Protein AF-D1C3G8-F1 (afdb_monomer)

Secondary structure (DSSP, 8-state):
-----------S-------EEEHHHHHHHHS-HHHHHHHHHHHHHHHHHHT-S-SSS-EEEGGGHHHHHHHHHHHHHHHHTTSPTT--SHHHHHHHHHHIIIIIIS-----HHHHHHHHHHHHHHHHHSHHHHHHHTT---

Nearest PDB structures (foldseek):
  7wio-assembly1_A  TM=3.492E-01  e=2.393E-01  Trichonephila clavipes
  5vau-assembly4_D  TM=2.693E-01  e=2.111E+00  Homo sapiens
  8z6g-assembly3_F  TM=3.021E-01  e=6.095E+00  Pseudomonas aeruginosa

Mean predicted aligned error: 8.21 Å

Sequence (141 aa):
MAVRAICEVALEGAGMVEDTYPYRELLQRVISPVALSILERMTPVISSIYDLDELLDARLPLTEQAMHEEQFTERLARIVRLLPPGISPMPNEVFTAIEFLIYQIRGEPIRLGLAIARLEELSYEIKADPTLHQLVTGRAN

Solvent-accessible surface area (backbone atoms only — not comparable to full-atom values): 8568 Å² total; per-residue (Å²): 134,86,85,87,85,87,78,88,76,97,79,86,80,80,76,77,78,72,60,62,41,40,42,44,66,56,45,70,76,71,44,57,73,66,32,51,52,48,47,62,74,39,41,70,59,49,26,64,70,69,72,42,96,56,70,53,69,32,74,39,60,51,92,45,46,69,59,52,52,52,55,48,46,54,52,51,50,57,54,51,72,72,53,63,89,93,59,77,57,48,58,56,45,42,52,45,55,56,49,42,51,44,43,65,69,68,58,45,80,88,50,67,72,59,54,51,51,45,50,52,51,53,51,48,55,36,62,74,34,66,68,53,36,27,52,65,70,71,62,63,125

pLDDT: mean 85.58, std 17.14, range [36.72, 98.19]

Structure (mmCIF, N/CA/C/O backbone):
data_AF-D1C3G8-F1
#
_entry.id   AF-D1C3G8-F1
#
loop_
_atom_site.group_PDB
_atom_site.id
_atom_site.type_symbol
_atom_site.label_atom_id
_atom_site.label_alt_id
_atom_site.label_comp_id
_atom_site.label_asym_id
_atom_site.label_entity_id
_atom_site.label_seq_id
_atom_site.pdbx_PDB_ins_code
_atom_site.Cartn_x
_atom_site.Cartn_y
_atom_site.Cartn_z
_atom_site.occupancy
_atom_site.B_iso_or_equiv
_atom_site.auth_seq_id
_atom_site.auth_comp_id
_atom_site.auth_asym_id
_atom_site.auth_atom_id
_atom_site.pdbx_PDB_model_num
ATOM 1 N N . MET A 1 1 ? -46.225 11.071 52.923 1.00 37.41 1 MET A N 1
ATOM 2 C CA . MET A 1 1 ? -45.089 10.144 53.114 1.00 37.41 1 MET A CA 1
ATOM 3 C C . MET A 1 1 ? -44.459 9.908 51.746 1.00 37.41 1 MET A C 1
ATOM 5 O O . MET A 1 1 ? -45.192 9.538 50.846 1.00 37.41 1 MET A O 1
ATOM 9 N N . ALA A 1 2 ? -43.286 10.504 51.500 1.00 38.69 2 ALA A N 1
ATOM 10 C CA . ALA A 1 2 ? -41.990 9.814 51.316 1.00 38.69 2 ALA A CA 1
ATOM 11 C C . ALA A 1 2 ? -41.912 9.060 49.961 1.00 38.69 2 ALA A C 1
ATOM 13 O O . ALA A 1 2 ? -42.589 8.059 49.798 1.00 38.69 2 ALA A O 1
ATOM 14 N N . VAL A 1 3 ? -41.337 9.626 48.888 1.00 39.16 3 VAL A N 1
ATOM 15 C CA . VAL A 1 3 ? -39.898 9.833 48.568 1.00 39.16 3 VAL A CA 1
ATOM 16 C C . VAL A 1 3 ? -39.198 8.554 48.060 1.00 39.16 3 VAL A C 1
ATOM 18 O O . VAL A 1 3 ? -39.004 7.621 48.824 1.00 39.16 3 VAL A O 1
ATOM 21 N N . ARG A 1 4 ? -38.716 8.644 46.802 1.00 38.94 4 ARG A N 1
ATOM 22 C CA . ARG A 1 4 ? -37.586 7.943 46.141 1.00 38.94 4 ARG A CA 1
ATOM 23 C C . ARG A 1 4 ? -37.688 6.447 45.799 1.00 38.94 4 ARG A C 1
ATOM 25 O O . ARG A 1 4 ? -37.522 5.594 46.656 1.00 38.94 4 ARG A O 1
ATOM 32 N N . ALA A 1 5 ? -37.649 6.183 44.491 1.00 44.59 5 ALA A N 1
ATOM 33 C CA . ALA A 1 5 ? -36.541 5.440 43.883 1.00 44.59 5 ALA A CA 1
ATOM 34 C C . ALA A 1 5 ? -36.286 5.973 42.458 1.00 44.59 5 ALA A C 1
ATOM 36 O O . ALA A 1 5 ? -37.078 5.762 41.546 1.00 44.59 5 ALA A O 1
ATOM 37 N N . ILE A 1 6 ? -35.194 6.725 42.311 1.00 50.47 6 ILE A N 1
ATOM 38 C CA . ILE A 1 6 ? -34.446 6.865 41.060 1.00 50.47 6 ILE A CA 1
ATOM 39 C C . ILE A 1 6 ? -33.463 5.691 41.083 1.00 50.47 6 ILE A C 1
ATOM 41 O O . ILE A 1 6 ? -32.680 5.629 42.024 1.00 50.47 6 ILE A O 1
ATOM 45 N N . CYS A 1 7 ? -33.527 4.797 40.099 1.00 36.72 7 CYS A N 1
ATOM 46 C CA . CYS A 1 7 ? -32.456 3.882 39.682 1.00 36.72 7 CYS A CA 1
ATOM 47 C C . CYS A 1 7 ? -32.755 3.578 38.206 1.00 36.72 7 CYS A C 1
ATOM 49 O O . CYS A 1 7 ? -33.803 3.025 37.895 1.00 36.72 7 CYS A O 1
ATOM 51 N N . GLU A 1 8 ? -32.066 4.222 37.271 1.00 38.22 8 GLU A N 1
ATOM 52 C CA . GLU A 1 8 ? -30.697 3.916 36.828 1.00 38.22 8 GLU A CA 1
ATOM 53 C C . GLU A 1 8 ? -30.722 3.030 35.579 1.00 38.22 8 GLU A C 1
ATOM 55 O O . GLU A 1 8 ? -31.338 1.972 35.550 1.00 38.22 8 GLU A O 1
ATOM 60 N N . VAL A 1 9 ? -29.972 3.503 34.582 1.00 46.94 9 VAL A N 1
ATOM 61 C CA . VAL A 1 9 ? -29.541 2.813 33.361 1.00 46.94 9 VAL A CA 1
ATOM 62 C C . VAL A 1 9 ? -30.518 2.852 32.181 1.00 46.94 9 VAL A C 1
ATOM 64 O O . VAL A 1 9 ? -30.982 1.854 31.644 1.00 46.94 9 VAL A O 1
ATOM 67 N N . ALA A 1 10 ? -30.718 4.071 31.682 1.00 43.69 10 ALA A N 1
ATOM 68 C CA . ALA A 1 10 ? -30.675 4.302 30.245 1.00 43.69 10 ALA A CA 1
ATOM 69 C C . ALA A 1 10 ? -29.242 4.021 29.755 1.00 43.69 10 ALA A C 1
ATOM 71 O O . ALA A 1 10 ? -28.396 4.892 29.907 1.00 43.69 10 ALA A O 1
ATOM 72 N N . LEU A 1 11 ? -28.949 2.813 29.267 1.00 49.41 11 LEU A N 1
ATOM 73 C CA . LEU A 1 11 ? -27.704 2.460 28.561 1.00 49.41 11 LEU A CA 1
ATOM 74 C C . LEU A 1 11 ? -27.809 1.002 28.097 1.00 49.41 11 LEU A C 1
ATOM 76 O O . LEU A 1 11 ? -27.320 0.108 28.766 1.00 49.41 11 LEU A O 1
ATOM 80 N N . GLU A 1 12 ? -28.464 0.751 26.967 1.00 47.28 12 GLU A N 1
ATOM 81 C CA . GLU A 1 12 ? -28.251 -0.481 26.198 1.00 47.28 12 GLU A CA 1
ATOM 82 C C . GLU A 1 12 ? -28.835 -0.288 24.793 1.00 47.28 12 GLU A C 1
ATOM 84 O O . GLU A 1 12 ? -30.049 -0.211 24.612 1.00 47.28 12 GLU A O 1
ATOM 89 N N . GLY A 1 13 ? -27.957 -0.151 23.792 1.00 43.94 13 GLY A N 1
ATOM 90 C CA . GLY A 1 13 ? -28.337 -0.347 22.389 1.00 43.94 13 GLY A CA 1
ATOM 91 C C . GLY A 1 13 ? -28.151 0.815 21.411 1.00 43.94 13 GLY A C 1
ATOM 92 O O . GLY A 1 13 ? -28.616 0.699 20.281 1.00 43.94 13 GLY A O 1
ATOM 93 N N . ALA A 1 14 ? -27.460 1.902 21.763 1.00 46.69 14 ALA A N 1
ATOM 94 C CA . ALA A 1 14 ? -26.862 2.752 20.732 1.00 46.69 14 ALA A CA 1
ATOM 95 C C . ALA A 1 14 ? -25.552 2.081 20.308 1.00 46.69 14 ALA A C 1
ATOM 97 O O . ALA A 1 14 ? -24.544 2.212 20.999 1.00 46.69 14 ALA A O 1
ATOM 98 N N . GLY A 1 15 ? -25.591 1.289 19.232 1.00 48.22 15 GLY A N 1
ATOM 99 C CA . GLY A 1 15 ? -24.376 0.789 18.597 1.00 48.22 15 GLY A CA 1
ATOM 100 C C . GLY A 1 15 ? -23.462 1.979 18.348 1.00 48.22 15 GLY A C 1
ATOM 101 O O . GLY A 1 15 ? -23.838 2.892 17.613 1.00 48.22 15 GLY A O 1
ATOM 102 N N . MET A 1 16 ? -22.329 2.022 19.047 1.00 55.34 16 MET A N 1
ATOM 103 C CA . MET A 1 16 ? -21.326 3.052 18.831 1.00 55.34 16 MET A CA 1
ATOM 104 C C . MET A 1 16 ? -20.892 2.891 17.380 1.00 55.34 16 MET A C 1
ATOM 106 O O . MET A 1 16 ? -20.248 1.904 17.037 1.00 55.34 16 MET A O 1
ATOM 110 N N . VAL A 1 17 ? -21.341 3.794 16.508 1.00 62.22 17 VAL A N 1
ATOM 111 C CA . VAL A 1 17 ? -20.761 3.925 15.177 1.00 62.22 17 VAL A CA 1
ATOM 112 C C . VAL A 1 17 ? -19.327 4.336 15.457 1.00 62.22 17 VAL A C 1
ATOM 114 O O . VAL A 1 17 ? -19.084 5.471 15.856 1.00 62.22 17 VAL A O 1
ATOM 117 N N . GLU A 1 18 ? -18.406 3.380 15.400 1.00 77.31 18 GLU A N 1
ATOM 118 C CA . GLU A 1 18 ? -16.993 3.696 15.524 1.00 77.31 18 GLU A CA 1
ATOM 119 C C . GLU A 1 18 ? -16.648 4.646 14.382 1.00 77.31 18 GLU A C 1
ATOM 121 O O . GLU A 1 18 ? -16.933 4.365 13.213 1.00 77.31 18 GLU A O 1
ATOM 126 N N . ASP A 1 19 ? -16.097 5.808 14.728 1.00 92.00 19 ASP A N 1
ATOM 127 C CA . ASP A 1 19 ? -15.620 6.749 13.729 1.00 92.00 19 ASP A CA 1
ATOM 128 C C . ASP A 1 19 ? -14.552 6.047 12.886 1.00 92.00 19 ASP A C 1
ATOM 130 O O . ASP A 1 19 ? -13.619 5.433 13.413 1.00 92.00 19 ASP A O 1
ATOM 134 N N . THR A 1 20 ? -14.697 6.122 11.564 1.00 96.12 20 THR A N 1
ATOM 135 C CA . THR A 1 20 ? -13.768 5.497 10.620 1.00 96.12 20 THR A CA 1
ATOM 136 C C . THR A 1 20 ? -13.154 6.522 9.686 1.00 96.12 20 THR A C 1
ATOM 138 O O . THR A 1 20 ? -13.729 7.577 9.417 1.00 96.12 20 THR A O 1
ATOM 141 N N . TYR A 1 21 ? -11.995 6.176 9.139 1.00 96.12 21 TYR A N 1
ATOM 142 C CA . TYR A 1 21 ? -11.321 6.940 8.097 1.00 96.12 21 TYR A CA 1
ATOM 143 C C . TYR A 1 21 ? -10.948 6.013 6.927 1.00 96.12 21 TYR A C 1
ATOM 145 O O . TYR A 1 21 ? -10.743 4.814 7.135 1.00 96.12 21 TYR A O 1
ATOM 153 N N . PRO A 1 22 ? -10.917 6.512 5.679 1.00 97.50 22 PRO A N 1
ATOM 154 C CA . PRO A 1 22 ? -10.489 5.724 4.531 1.00 97.50 22 PRO A CA 1
ATOM 155 C C . PRO A 1 22 ? -8.976 5.485 4.575 1.00 97.50 22 PRO A C 1
ATOM 157 O O . PRO A 1 22 ? -8.201 6.375 4.929 1.00 97.50 22 PRO A O 1
ATOM 160 N N . TYR A 1 23 ? -8.530 4.309 4.136 1.00 98.06 23 TYR A N 1
ATOM 161 C CA . TYR A 1 23 ? -7.109 3.955 4.099 1.00 98.06 23 TYR A CA 1
ATOM 162 C C . TYR A 1 23 ? -6.255 4.963 3.312 1.00 98.06 23 TYR A C 1
ATOM 164 O O . TYR A 1 23 ? -5.122 5.266 3.685 1.00 98.06 23 TYR A O 1
ATOM 172 N N . ARG A 1 24 ? -6.831 5.572 2.273 1.00 98.06 24 ARG A N 1
ATOM 173 C CA . ARG A 1 24 ? -6.264 6.704 1.531 1.00 98.06 24 ARG A CA 1
ATOM 174 C C . ARG A 1 24 ? -5.754 7.831 2.429 1.00 98.06 24 ARG A C 1
ATOM 176 O O . ARG A 1 24 ? -4.680 8.362 2.160 1.00 98.06 24 ARG A O 1
ATOM 183 N N . GLU A 1 25 ? -6.503 8.206 3.464 1.00 97.81 25 GLU A N 1
ATOM 184 C CA . GLU A 1 25 ? -6.104 9.280 4.382 1.00 97.81 25 GLU A CA 1
ATOM 185 C C . GLU A 1 25 ? -4.873 8.897 5.209 1.00 97.81 25 GLU A C 1
ATOM 187 O O . GLU A 1 25 ? -4.059 9.771 5.503 1.00 97.81 25 GLU A O 1
ATOM 192 N N . LEU A 1 26 ? -4.688 7.604 5.524 1.00 97.88 26 LEU A N 1
ATOM 193 C CA . LEU A 1 26 ? -3.432 7.121 6.104 1.00 97.88 26 LEU A CA 1
ATOM 194 C C . LEU A 1 26 ? -2.282 7.385 5.136 1.00 97.88 26 LEU A C 1
ATOM 196 O O . LEU A 1 26 ? -1.299 8.036 5.472 1.00 97.88 26 LEU A O 1
ATOM 200 N N . LEU A 1 27 ? -2.426 6.867 3.915 1.00 98.12 27 LEU A N 1
ATOM 201 C CA . LEU A 1 27 ? -1.368 6.845 2.913 1.00 98.12 27 LEU A CA 1
ATOM 202 C C . LEU A 1 27 ? -0.920 8.255 2.528 1.00 98.12 27 LEU A C 1
ATOM 204 O O . LEU A 1 27 ? 0.276 8.508 2.430 1.00 98.12 27 LEU A O 1
ATOM 208 N N . GLN A 1 28 ? -1.850 9.204 2.415 1.00 97.62 28 GLN A N 1
ATOM 209 C CA . GLN A 1 28 ? -1.534 10.617 2.170 1.00 97.62 28 GLN A CA 1
ATOM 210 C C . GLN A 1 28 ? -0.535 11.214 3.172 1.00 97.62 28 GLN A C 1
ATOM 212 O O . GLN A 1 28 ? 0.164 12.167 2.830 1.00 97.62 28 GLN A O 1
ATOM 217 N N . ARG A 1 29 ? -0.467 10.678 4.396 1.00 96.50 29 ARG A N 1
ATOM 218 C CA . ARG A 1 29 ? 0.434 11.154 5.452 1.00 96.50 29 ARG A CA 1
ATOM 219 C C . ARG A 1 29 ? 1.795 10.459 5.443 1.00 96.50 29 ARG A C 1
ATOM 221 O O . ARG A 1 29 ? 2.758 11.042 5.933 1.00 96.50 29 ARG A O 1
ATOM 228 N N . VAL A 1 30 ? 1.881 9.236 4.913 1.00 96.94 30 VAL A N 1
ATOM 229 C CA . VAL A 1 30 ? 3.037 8.341 5.129 1.00 96.94 30 VAL A CA 1
ATOM 230 C C . VAL A 1 30 ? 3.763 7.890 3.859 1.00 96.94 30 VAL A C 1
ATOM 232 O O . VAL A 1 30 ? 4.847 7.319 3.965 1.00 96.94 30 VAL A O 1
ATOM 235 N N . ILE A 1 31 ? 3.213 8.144 2.667 1.00 96.44 31 ILE A N 1
ATOM 236 C CA . ILE A 1 31 ? 3.884 7.876 1.382 1.00 96.44 31 ILE A CA 1
ATOM 237 C C . ILE A 1 31 ? 3.950 9.122 0.501 1.00 96.44 31 ILE A C 1
ATOM 239 O O . ILE A 1 31 ? 3.209 10.089 0.685 1.00 96.44 31 ILE A O 1
ATOM 243 N N . SER A 1 32 ? 4.830 9.096 -0.499 1.00 95.06 32 SER A N 1
ATOM 244 C CA . SER A 1 32 ? 4.917 10.164 -1.489 1.00 95.06 32 SER A CA 1
ATOM 245 C C . SER A 1 32 ? 3.613 10.331 -2.300 1.00 95.06 32 SER A C 1
ATOM 247 O O . SER A 1 32 ? 2.939 9.345 -2.620 1.00 95.06 32 SER A O 1
ATOM 249 N N . PRO A 1 33 ? 3.266 11.563 -2.735 1.00 94.00 33 PRO A N 1
ATOM 250 C CA . PRO A 1 33 ? 2.090 11.800 -3.583 1.00 94.00 33 PRO A CA 1
ATOM 251 C C . PRO A 1 33 ? 2.109 11.002 -4.894 1.00 94.00 33 PRO A C 1
ATOM 253 O O . PRO A 1 33 ? 1.064 10.611 -5.415 1.00 94.00 33 PRO A O 1
ATOM 256 N N . VAL A 1 34 ? 3.307 10.735 -5.426 1.00 91.69 34 VAL A N 1
ATOM 257 C CA . VAL A 1 34 ? 3.490 9.948 -6.653 1.00 91.69 34 VAL A CA 1
ATOM 258 C C . VAL A 1 34 ? 3.159 8.478 -6.403 1.00 91.69 34 VAL A C 1
ATOM 260 O O . VAL A 1 34 ? 2.446 7.880 -7.207 1.00 91.69 34 VAL A O 1
ATOM 263 N N . ALA A 1 35 ? 3.609 7.906 -5.281 1.00 93.38 35 ALA A N 1
ATOM 264 C CA . ALA A 1 35 ? 3.242 6.546 -4.888 1.00 93.38 35 ALA A CA 1
ATOM 265 C C . ALA A 1 35 ? 1.724 6.406 -4.703 1.00 93.38 35 ALA A C 1
ATOM 267 O O . ALA A 1 35 ? 1.132 5.446 -5.197 1.00 93.38 35 ALA A O 1
ATOM 268 N N . LEU A 1 36 ? 1.079 7.393 -4.072 1.00 96.06 36 LEU A N 1
ATOM 269 C CA . LEU A 1 36 ? -0.377 7.408 -3.935 1.00 96.06 36 LEU A CA 1
ATOM 270 C C . LEU A 1 36 ? -1.085 7.474 -5.296 1.00 96.06 36 LEU A C 1
ATOM 272 O O . LEU A 1 36 ? -2.016 6.711 -5.532 1.00 96.06 36 LEU A O 1
ATOM 276 N N . SER A 1 37 ? -0.611 8.318 -6.214 1.00 93.19 37 SER A N 1
ATOM 277 C CA . SER A 1 37 ? -1.172 8.418 -7.572 1.00 93.19 37 SER A CA 1
ATOM 278 C C . SER A 1 37 ? -1.044 7.099 -8.350 1.00 93.19 37 SER A C 1
ATOM 280 O O . SER A 1 37 ? -1.930 6.727 -9.121 1.00 93.19 37 SER A O 1
ATOM 282 N N . ILE A 1 38 ? 0.053 6.360 -8.144 1.00 92.25 38 ILE A N 1
ATOM 283 C CA . ILE A 1 38 ? 0.229 5.021 -8.719 1.00 92.25 38 ILE A CA 1
ATOM 284 C C . ILE A 1 38 ? -0.778 4.048 -8.109 1.00 92.25 38 ILE A C 1
ATOM 286 O O . ILE A 1 38 ? -1.449 3.347 -8.860 1.00 92.25 38 ILE A O 1
ATOM 290 N N . LEU A 1 39 ? -0.938 4.035 -6.782 1.00 94.88 39 LEU A N 1
ATOM 291 C CA . LEU A 1 39 ? -1.935 3.194 -6.114 1.00 94.88 39 LEU A CA 1
ATOM 292 C C . LEU A 1 39 ? -3.354 3.489 -6.607 1.00 94.88 39 LEU A C 1
ATOM 294 O O . LEU A 1 39 ? -4.104 2.556 -6.870 1.00 94.88 39 LEU A O 1
ATOM 298 N N . GLU A 1 40 ? -3.718 4.758 -6.794 1.00 95.06 40 GLU A N 1
ATOM 299 C CA . GLU A 1 40 ? -5.016 5.156 -7.355 1.00 95.06 40 GLU A CA 1
ATOM 300 C C . GLU A 1 40 ? -5.235 4.566 -8.744 1.00 95.06 40 GLU A C 1
ATOM 302 O O . GLU A 1 40 ? -6.230 3.882 -8.985 1.00 95.06 40 GLU A O 1
ATOM 307 N N . ARG A 1 41 ? -4.277 4.778 -9.650 1.00 93.00 41 ARG A N 1
ATOM 308 C CA . ARG A 1 41 ? -4.356 4.269 -11.022 1.00 93.00 41 ARG A CA 1
ATOM 309 C C . ARG A 1 41 ? -4.365 2.743 -11.073 1.00 93.00 41 ARG A C 1
ATOM 311 O O . ARG A 1 41 ? -5.038 2.167 -11.922 1.00 93.00 41 ARG A O 1
ATOM 318 N N . MET A 1 42 ? -3.617 2.096 -10.184 1.00 93.69 42 MET A N 1
ATOM 319 C CA . MET A 1 42 ? -3.468 0.644 -10.143 1.00 93.69 42 MET A CA 1
ATOM 320 C C . MET A 1 42 ? -4.515 -0.061 -9.282 1.00 93.69 42 MET A C 1
ATOM 322 O O . MET A 1 42 ? -4.558 -1.287 -9.308 1.00 93.69 42 MET A O 1
ATOM 326 N N . THR A 1 43 ? -5.373 0.666 -8.559 1.00 95.25 43 THR A N 1
ATOM 327 C CA . THR A 1 43 ? -6.377 0.081 -7.654 1.00 95.25 43 THR A CA 1
ATOM 328 C C . THR A 1 43 ? -7.184 -1.044 -8.315 1.00 95.25 43 THR A C 1
ATOM 330 O O . THR A 1 43 ? -7.243 -2.112 -7.715 1.00 95.25 43 THR A O 1
ATOM 333 N N . PRO A 1 44 ? -7.719 -0.911 -9.550 1.00 93.94 44 PRO A N 1
ATOM 334 C CA . PRO A 1 44 ? -8.480 -1.997 -10.177 1.00 93.94 44 PRO A CA 1
ATOM 335 C C . PRO A 1 44 ? -7.659 -3.278 -10.384 1.00 93.94 44 PRO A C 1
ATOM 337 O O . PRO A 1 44 ? -8.141 -4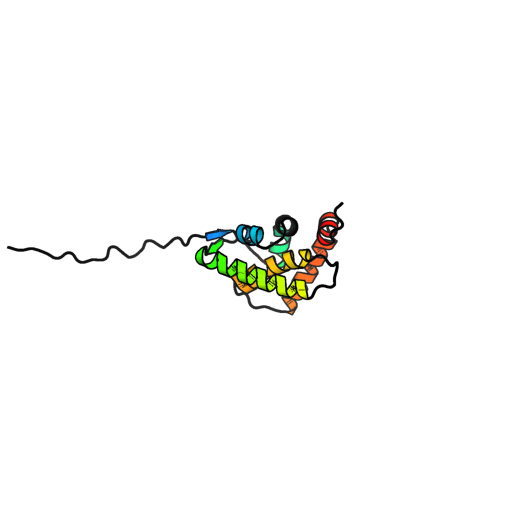.382 -10.145 1.00 93.94 44 PRO A O 1
ATOM 340 N N . VAL A 1 45 ? -6.400 -3.126 -10.798 1.00 94.31 45 VAL A N 1
ATOM 341 C CA . VAL A 1 45 ? -5.479 -4.242 -11.048 1.00 94.31 45 VAL A CA 1
ATOM 342 C C . VAL A 1 45 ? -5.058 -4.889 -9.730 1.00 94.31 45 VAL A C 1
ATOM 344 O O . VAL A 1 45 ? -5.120 -6.106 -9.592 1.00 94.31 45 VAL A O 1
ATOM 347 N N . ILE A 1 46 ? -4.691 -4.080 -8.734 1.00 94.06 46 ILE A N 1
ATOM 348 C CA . ILE A 1 46 ? -4.318 -4.556 -7.398 1.00 94.06 46 ILE A CA 1
ATOM 349 C C . ILE A 1 46 ? -5.494 -5.301 -6.762 1.00 94.06 46 ILE A C 1
ATOM 351 O O . ILE A 1 46 ? -5.309 -6.411 -6.274 1.00 94.06 46 ILE A O 1
ATOM 355 N N . SER A 1 47 ? -6.706 -4.747 -6.814 1.00 94.25 47 SER A N 1
ATOM 356 C CA . SER A 1 47 ? -7.905 -5.424 -6.314 1.00 94.25 47 SER A CA 1
ATOM 357 C C . SER A 1 47 ? -8.116 -6.784 -6.976 1.00 94.25 47 SER A C 1
ATOM 359 O O . SER A 1 47 ? -8.424 -7.742 -6.278 1.00 94.25 47 SER A O 1
ATOM 361 N N . SER A 1 48 ? -7.870 -6.906 -8.284 1.00 94.56 48 SER A N 1
ATOM 362 C CA . SER A 1 48 ? -7.965 -8.189 -8.990 1.00 94.56 48 SER A CA 1
ATOM 363 C C . SER A 1 48 ? -6.882 -9.192 -8.570 1.00 94.56 48 SER A C 1
ATOM 365 O O . SER A 1 48 ? -7.188 -10.358 -8.346 1.00 94.56 48 SER A O 1
ATOM 367 N N . ILE A 1 49 ? -5.619 -8.766 -8.463 1.00 93.75 49 ILE A N 1
ATOM 368 C CA . ILE A 1 49 ? -4.480 -9.645 -8.115 1.00 93.75 49 ILE A CA 1
ATOM 369 C C . ILE A 1 49 ? -4.585 -10.138 -6.663 1.00 93.75 49 ILE A C 1
ATOM 371 O O . ILE A 1 49 ? -4.248 -11.279 -6.322 1.00 93.75 49 ILE A O 1
ATOM 375 N N . TYR A 1 50 ? -5.020 -9.246 -5.775 1.00 90.31 50 TYR A N 1
ATOM 376 C CA . TYR A 1 50 ? -5.038 -9.486 -4.339 1.00 90.31 50 TYR A CA 1
ATOM 377 C C . TYR A 1 50 ? -6.404 -9.938 -3.809 1.00 90.31 50 TYR A C 1
ATOM 379 O O . TYR A 1 50 ? -6.463 -10.311 -2.640 1.00 90.31 50 TYR 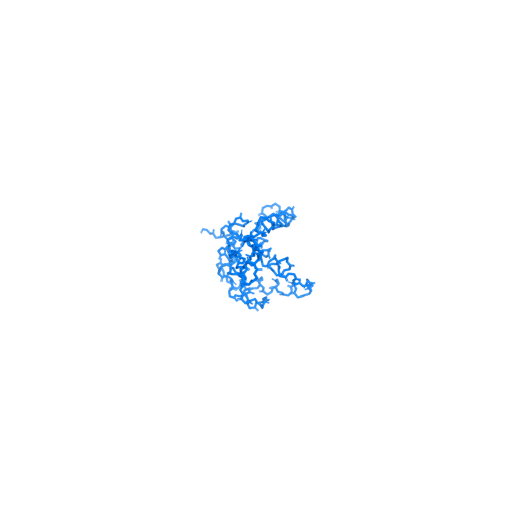A O 1
ATOM 387 N N . ASP A 1 51 ? -7.433 -9.996 -4.662 1.00 91.19 51 ASP A N 1
ATOM 388 C CA . ASP A 1 51 ? -8.822 -10.327 -4.307 1.00 91.19 51 ASP A CA 1
ATOM 389 C C . ASP A 1 51 ? -9.373 -9.378 -3.225 1.00 91.19 51 ASP A C 1
ATOM 391 O O . ASP A 1 51 ? -9.796 -9.788 -2.146 1.00 91.19 51 ASP A O 1
ATOM 395 N N . LEU A 1 52 ? -9.261 -8.067 -3.478 1.00 91.94 52 LEU A N 1
ATOM 396 C CA . LEU A 1 52 ? -9.658 -7.016 -2.535 1.00 91.94 52 LEU A CA 1
ATOM 397 C C . LEU A 1 52 ? -10.941 -6.325 -2.992 1.00 91.94 52 LEU A C 1
ATOM 399 O O . LEU A 1 52 ? -10.948 -5.685 -4.046 1.00 91.94 52 LEU A O 1
ATOM 403 N N . ASP A 1 53 ? -11.956 -6.330 -2.128 1.00 90.75 53 ASP A N 1
ATOM 404 C CA . ASP A 1 53 ? -13.176 -5.536 -2.323 1.00 90.75 53 ASP A CA 1
ATOM 405 C C . ASP A 1 53 ? -12.866 -4.032 -2.382 1.00 90.75 53 ASP A C 1
ATOM 407 O O . ASP A 1 53 ? -13.285 -3.320 -3.292 1.00 90.75 53 ASP A O 1
ATOM 411 N N . GLU A 1 54 ? -12.069 -3.551 -1.424 1.00 92.75 54 GLU A N 1
ATOM 412 C CA . GLU A 1 54 ? -11.665 -2.150 -1.311 1.00 92.75 54 GLU A CA 1
ATOM 413 C C . GLU A 1 54 ? -10.174 -2.055 -0.969 1.00 92.75 54 GLU A C 1
ATOM 415 O O . GLU A 1 54 ? -9.689 -2.765 -0.085 1.00 92.75 54 GLU A O 1
ATOM 420 N N . LEU A 1 55 ? -9.444 -1.163 -1.646 1.00 95.38 55 LEU A N 1
ATOM 421 C CA . LEU A 1 55 ? -8.051 -0.831 -1.321 1.00 95.38 55 LEU A CA 1
ATOM 422 C C . LEU A 1 55 ? -7.977 0.531 -0.623 1.00 95.38 55 LEU A C 1
ATOM 424 O O . LEU A 1 55 ? -7.788 0.606 0.585 1.00 95.38 55 LEU A O 1
ATOM 428 N N . LEU A 1 56 ? -8.133 1.617 -1.385 1.00 97.44 56 LEU A N 1
ATOM 429 C CA . LEU A 1 56 ? -7.955 2.982 -0.880 1.00 97.44 56 LEU A CA 1
ATOM 430 C C . LEU A 1 56 ? -9.143 3.473 -0.045 1.00 97.44 56 LEU A C 1
ATOM 432 O O . LEU A 1 56 ? -8.960 4.293 0.854 1.00 97.44 56 LEU A O 1
ATOM 436 N N . ASP A 1 57 ? -10.337 2.959 -0.321 1.00 96.69 57 ASP A N 1
ATOM 437 C CA . ASP A 1 57 ? -11.570 3.374 0.354 1.00 96.69 57 ASP A CA 1
ATOM 438 C C . ASP A 1 57 ? -11.909 2.508 1.576 1.00 96.69 57 ASP A C 1
ATOM 440 O O . ASP A 1 57 ? -12.846 2.832 2.309 1.00 96.69 57 ASP A O 1
ATOM 444 N N . ALA A 1 58 ? -11.089 1.480 1.842 1.00 96.19 58 ALA A N 1
ATOM 445 C CA . ALA A 1 58 ? -11.230 0.597 2.991 1.00 96.19 58 ALA A CA 1
ATOM 446 C C . ALA A 1 58 ? -11.328 1.414 4.286 1.00 96.19 58 ALA A C 1
ATOM 448 O O . ALA A 1 58 ? -10.470 2.255 4.575 1.00 96.19 58 ALA A O 1
ATOM 449 N N . ARG A 1 59 ? -12.391 1.170 5.056 1.00 96.44 59 ARG A N 1
ATOM 450 C CA . ARG A 1 59 ? -12.702 1.907 6.286 1.00 96.44 59 ARG A CA 1
ATOM 451 C C . ARG A 1 59 ? -11.973 1.311 7.480 1.00 96.44 59 ARG A C 1
ATOM 453 O O . ARG A 1 59 ? -12.146 0.135 7.783 1.00 96.44 59 ARG A O 1
ATOM 460 N N . LEU A 1 60 ? -11.180 2.140 8.154 1.00 95.56 60 LEU A N 1
ATOM 461 C CA . LEU A 1 60 ? -10.364 1.759 9.305 1.00 95.56 60 LEU A CA 1
ATOM 462 C C . LEU A 1 60 ? -10.820 2.486 10.575 1.00 95.56 60 LEU A C 1
ATOM 464 O O . LEU A 1 60 ? -11.262 3.634 10.464 1.00 95.56 60 LEU A O 1
ATOM 468 N N . PRO A 1 61 ? -10.682 1.881 11.769 1.00 95.44 61 PRO A N 1
ATOM 469 C CA . PRO A 1 61 ? -11.047 2.525 13.029 1.00 95.44 61 PRO A CA 1
ATOM 470 C C . PRO A 1 61 ? -10.181 3.759 13.303 1.00 95.44 61 PRO A C 1
ATOM 472 O O . PRO A 1 61 ? -8.953 3.674 13.338 1.00 95.44 61 PRO A O 1
ATOM 475 N N . LEU A 1 62 ? -10.801 4.917 13.543 1.00 95.50 62 LEU A N 1
ATOM 476 C CA . LEU A 1 62 ? -10.077 6.170 13.797 1.00 95.50 62 LEU A CA 1
ATOM 477 C C . LEU A 1 62 ? -9.188 6.095 15.049 1.00 95.50 62 LEU A C 1
ATOM 479 O O . LEU A 1 62 ? -8.129 6.720 15.099 1.00 95.50 62 LEU A O 1
ATOM 483 N N . THR A 1 63 ? -9.584 5.287 16.032 1.00 95.81 63 THR A N 1
ATOM 484 C CA . THR A 1 63 ? -8.824 5.009 17.262 1.00 95.81 63 THR A CA 1
ATOM 485 C C . THR A 1 63 ? -7.446 4.397 16.999 1.00 95.81 63 THR A C 1
ATOM 487 O O . THR A 1 63 ? -6.543 4.563 17.816 1.00 95.81 63 THR A O 1
ATOM 490 N N . GLU A 1 64 ? -7.260 3.737 15.855 1.00 96.19 64 GLU A N 1
ATOM 491 C CA . GLU A 1 64 ? -6.023 3.054 15.471 1.00 96.19 64 GLU A CA 1
ATOM 492 C C . GLU A 1 64 ? -5.157 3.879 14.506 1.00 96.19 64 GLU A C 1
ATOM 494 O O . GLU A 1 64 ? -4.038 3.476 14.191 1.00 96.19 64 GLU A O 1
ATOM 499 N N . GLN A 1 65 ? -5.623 5.054 14.055 1.00 95.88 65 GLN A N 1
ATOM 500 C CA . GLN A 1 65 ? -4.955 5.836 13.005 1.00 95.88 65 GLN A CA 1
ATOM 501 C C . GLN A 1 65 ? -3.486 6.138 13.332 1.00 95.88 65 GLN A C 1
ATOM 503 O O . GLN A 1 65 ? -2.609 5.846 12.522 1.00 95.88 65 GLN A O 1
ATOM 508 N N . ALA A 1 66 ? -3.203 6.670 14.524 1.00 96.50 66 ALA A N 1
ATOM 509 C CA . ALA A 1 66 ? -1.837 7.013 14.926 1.00 96.50 66 ALA A CA 1
ATOM 510 C C . ALA A 1 66 ? -0.917 5.780 14.989 1.00 96.50 66 ALA A C 1
ATOM 512 O O . ALA A 1 66 ? 0.233 5.837 14.557 1.00 96.50 66 ALA A O 1
ATOM 513 N N . MET A 1 67 ? -1.442 4.648 15.470 1.00 97.50 67 MET A N 1
ATOM 514 C CA . MET A 1 67 ? -0.711 3.381 15.504 1.00 97.50 67 MET A CA 1
ATOM 515 C C . MET A 1 67 ? -0.407 2.888 14.084 1.00 97.50 67 MET A C 1
ATOM 517 O O . MET A 1 67 ? 0.717 2.471 13.806 1.00 97.50 67 MET A O 1
ATOM 521 N N . HIS A 1 68 ? -1.381 2.947 13.173 1.00 97.88 68 HIS A N 1
ATOM 522 C CA . HIS A 1 68 ? -1.174 2.578 11.774 1.00 97.88 68 HIS A CA 1
ATOM 523 C C . HIS A 1 68 ? -0.124 3.464 11.096 1.00 97.88 68 HIS A C 1
ATOM 525 O O . HIS A 1 68 ? 0.714 2.944 10.360 1.00 97.88 68 HIS A O 1
ATOM 531 N N . GLU A 1 69 ? -0.128 4.776 11.358 1.00 97.88 69 GLU A N 1
ATOM 532 C CA . GLU A 1 69 ? 0.869 5.704 10.809 1.00 97.88 69 GLU A CA 1
ATOM 533 C C . GLU A 1 69 ? 2.285 5.346 11.270 1.00 97.88 69 GLU A C 1
ATOM 535 O O . GLU A 1 69 ? 3.202 5.249 10.448 1.00 97.88 69 GLU A O 1
ATOM 540 N N . GLU A 1 70 ? 2.457 5.105 12.570 1.00 98.06 70 GLU A N 1
ATOM 541 C CA . GLU A 1 70 ? 3.739 4.731 13.167 1.00 98.06 70 GLU A CA 1
ATOM 542 C C . GLU A 1 70 ? 4.246 3.399 12.601 1.00 98.06 70 GLU A C 1
ATOM 544 O O . GLU A 1 70 ? 5.335 3.339 12.024 1.00 98.06 70 GLU A O 1
ATOM 549 N N . GLN A 1 71 ? 3.429 2.345 12.670 1.00 97.81 71 GLN A N 1
ATOM 550 C CA . GLN A 1 71 ? 3.804 1.011 12.196 1.00 97.81 71 GLN A CA 1
ATOM 551 C C . GLN A 1 71 ? 4.149 0.998 10.704 1.00 97.81 71 GLN A C 1
ATOM 553 O O . GLN A 1 71 ? 5.105 0.330 10.287 1.00 97.81 71 GLN A O 1
ATOM 558 N N . PHE A 1 72 ? 3.384 1.732 9.891 1.00 98.19 72 PHE A N 1
ATOM 559 C CA . PHE A 1 72 ? 3.660 1.865 8.468 1.00 98.19 72 PHE A CA 1
ATOM 560 C C . PHE A 1 72 ? 5.007 2.552 8.238 1.00 98.19 72 PHE A C 1
ATOM 562 O O . PHE A 1 72 ? 5.863 2.024 7.522 1.00 98.19 72 PHE A O 1
ATOM 569 N N . THR A 1 73 ? 5.211 3.704 8.880 1.00 97.25 73 THR A N 1
ATOM 570 C CA . THR A 1 73 ? 6.423 4.517 8.734 1.00 97.25 73 THR A CA 1
ATOM 571 C C . THR A 1 73 ? 7.664 3.732 9.151 1.00 97.25 73 THR A C 1
ATOM 573 O O . THR A 1 73 ? 8.662 3.715 8.430 1.00 97.25 73 THR A O 1
ATOM 576 N N . GLU A 1 74 ? 7.605 3.011 10.270 1.00 97.38 74 GLU A N 1
ATOM 577 C CA . GLU A 1 74 ? 8.702 2.164 10.735 1.00 97.38 74 GLU A CA 1
ATOM 578 C C . GLU A 1 74 ? 9.004 1.010 9.774 1.00 97.38 74 GLU A C 1
ATOM 580 O O . GLU A 1 74 ? 10.170 0.711 9.488 1.00 97.38 74 GLU A O 1
ATOM 585 N N . ARG A 1 75 ? 7.967 0.339 9.256 1.00 96.50 75 ARG A N 1
ATOM 586 C CA . ARG A 1 75 ? 8.133 -0.736 8.268 1.00 96.50 75 ARG A CA 1
ATOM 587 C C . ARG A 1 75 ? 8.794 -0.207 7.001 1.00 96.50 75 ARG A C 1
ATOM 589 O O . ARG A 1 75 ? 9.807 -0.769 6.583 1.00 96.50 75 ARG A O 1
ATOM 596 N N . LEU A 1 76 ? 8.275 0.880 6.439 1.00 96.31 76 LEU A N 1
ATOM 597 C CA . LEU A 1 76 ? 8.818 1.482 5.228 1.00 96.31 76 LEU A CA 1
ATOM 598 C C . LEU A 1 76 ? 10.258 1.961 5.445 1.00 96.31 76 LEU A C 1
ATOM 600 O O . LEU A 1 76 ? 11.133 1.651 4.639 1.00 96.31 76 LEU A O 1
ATOM 604 N N . ALA A 1 77 ? 10.547 2.628 6.565 1.00 95.19 77 ALA A N 1
ATOM 605 C CA . ALA A 1 77 ? 11.895 3.083 6.893 1.00 95.19 77 ALA A CA 1
ATOM 606 C C . ALA A 1 77 ? 12.898 1.921 6.977 1.00 95.19 77 ALA A C 1
ATOM 608 O O . ALA A 1 77 ? 14.027 2.051 6.501 1.00 95.19 77 ALA A O 1
ATOM 609 N N . ARG A 1 78 ? 12.505 0.771 7.544 1.00 96.25 78 ARG A N 1
ATOM 610 C CA . ARG A 1 78 ? 13.355 -0.431 7.571 1.00 96.25 78 ARG A CA 1
ATOM 611 C C . ARG A 1 78 ? 13.647 -0.961 6.170 1.00 96.25 78 ARG A C 1
ATOM 613 O O . ARG A 1 78 ? 14.796 -1.294 5.901 1.00 96.25 78 ARG A O 1
ATOM 620 N N . ILE A 1 79 ? 12.648 -1.005 5.289 1.00 93.00 79 ILE A N 1
ATOM 621 C CA . ILE A 1 79 ? 12.810 -1.479 3.906 1.00 93.00 79 ILE A CA 1
ATOM 622 C C . 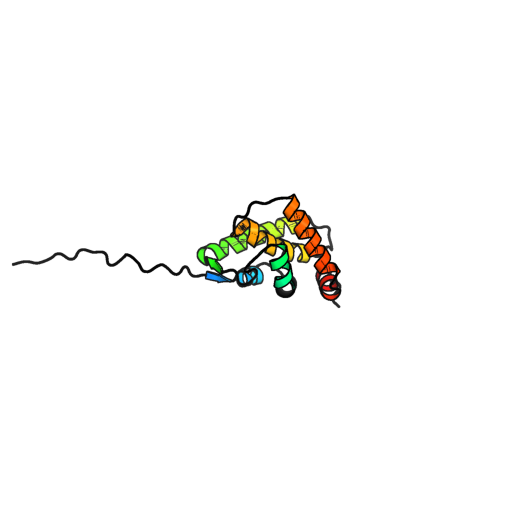ILE A 1 79 ? 13.712 -0.525 3.116 1.00 93.00 79 ILE A C 1
ATOM 624 O O . ILE A 1 79 ? 14.687 -0.952 2.503 1.00 93.00 79 ILE A O 1
ATOM 628 N N . VAL A 1 80 ? 13.437 0.779 3.182 1.00 91.94 80 VAL A N 1
ATOM 629 C CA . VAL A 1 80 ? 14.180 1.803 2.435 1.00 91.94 80 VAL A CA 1
ATOM 630 C C . VAL A 1 80 ? 15.652 1.857 2.847 1.00 91.94 80 VAL A C 1
ATOM 632 O O . VAL A 1 80 ? 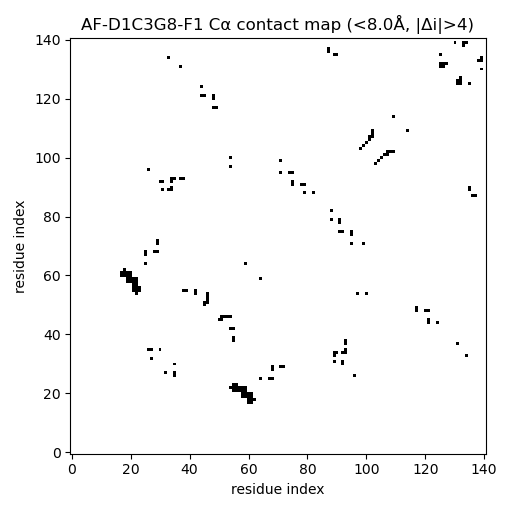16.514 2.040 1.993 1.00 91.94 80 VAL A O 1
ATOM 635 N N . ARG A 1 81 ? 15.975 1.624 4.127 1.00 93.62 81 ARG A N 1
ATOM 636 C CA . ARG A 1 81 ? 17.369 1.553 4.611 1.00 93.62 81 ARG A CA 1
ATOM 637 C C . ARG A 1 81 ? 18.195 0.430 3.978 1.00 93.62 81 ARG A C 1
ATOM 639 O O . ARG A 1 81 ? 19.419 0.498 4.031 1.00 93.62 81 ARG A O 1
ATOM 646 N N . LEU A 1 82 ? 17.551 -0.594 3.420 1.00 93.62 82 LEU A N 1
ATOM 647 C CA . LEU A 1 82 ? 18.222 -1.707 2.745 1.00 93.62 82 LEU A CA 1
ATOM 648 C C . LEU A 1 82 ? 18.448 -1.441 1.251 1.00 93.62 82 LEU A C 1
ATOM 650 O O . LEU A 1 82 ? 19.115 -2.235 0.587 1.00 93.62 82 LEU A O 1
ATOM 654 N N . LEU A 1 83 ? 17.898 -0.350 0.707 1.00 88.25 83 LEU A N 1
ATOM 655 C CA . LEU A 1 83 ? 18.041 -0.031 -0.706 1.00 88.25 83 LEU A CA 1
ATOM 656 C C . LEU A 1 83 ? 19.450 0.488 -1.019 1.00 88.25 83 LEU A C 1
ATOM 658 O O . LEU A 1 83 ? 20.013 1.270 -0.246 1.00 88.25 83 LEU A O 1
ATOM 662 N N . PRO A 1 84 ? 20.020 0.112 -2.178 1.00 89.94 84 PRO A N 1
ATOM 663 C CA . PRO A 1 84 ? 21.246 0.727 -2.658 1.00 89.94 84 PRO A CA 1
ATOM 664 C C . PRO A 1 84 ? 21.083 2.249 -2.838 1.00 89.94 84 PRO A C 1
ATOM 666 O O . PRO A 1 84 ? 19.992 2.717 -3.185 1.00 89.94 84 PRO A O 1
ATOM 669 N N . PRO A 1 85 ? 22.162 3.035 -2.675 1.00 87.38 85 PRO A N 1
ATOM 670 C CA . PRO A 1 85 ? 22.122 4.472 -2.921 1.00 87.38 85 PRO A CA 1
ATOM 671 C C . PRO A 1 85 ? 21.634 4.804 -4.337 1.00 87.38 85 PRO A C 1
ATOM 673 O O . PRO A 1 85 ? 22.040 4.167 -5.308 1.00 87.38 85 PRO A O 1
ATOM 676 N N . GLY A 1 86 ? 20.785 5.826 -4.459 1.00 82.94 86 GLY A N 1
ATOM 677 C CA . GLY A 1 86 ? 20.255 6.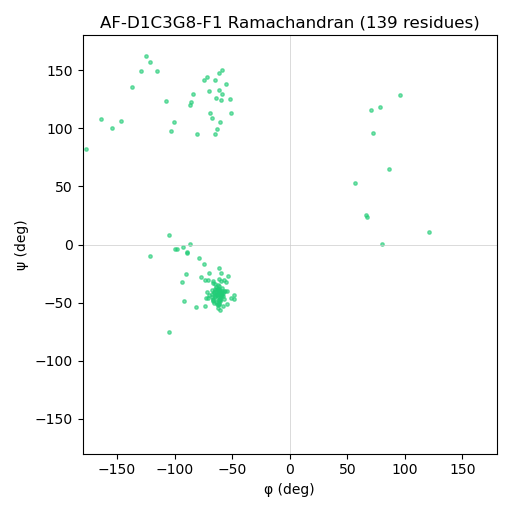288 -5.748 1.00 82.94 86 GLY A CA 1
ATOM 678 C C . GLY A 1 86 ? 19.095 5.459 -6.310 1.00 82.94 86 GLY A C 1
ATOM 679 O O . GLY A 1 86 ? 18.576 5.801 -7.370 1.00 82.94 86 GLY A O 1
ATOM 680 N N . ILE A 1 87 ? 18.654 4.406 -5.614 1.00 84.44 87 ILE A N 1
ATOM 681 C CA . ILE A 1 87 ? 17.430 3.677 -5.959 1.00 84.44 87 ILE A CA 1
ATOM 682 C C . ILE A 1 87 ? 16.225 4.387 -5.341 1.00 84.44 87 ILE A C 1
ATOM 684 O O . ILE A 1 87 ? 16.215 4.692 -4.149 1.00 84.44 87 ILE A O 1
ATOM 688 N N . SER A 1 88 ? 15.202 4.646 -6.158 1.00 85.75 88 SER A N 1
ATOM 689 C CA . SER A 1 88 ? 13.956 5.254 -5.689 1.00 85.75 88 SER A CA 1
ATOM 690 C C . SER A 1 88 ? 13.273 4.356 -4.645 1.00 85.75 88 SER A C 1
ATOM 692 O O . SER A 1 88 ? 13.121 3.156 -4.893 1.00 85.75 88 SER A O 1
ATOM 694 N N . PRO A 1 89 ? 12.818 4.903 -3.503 1.00 89.75 89 PRO A N 1
ATOM 695 C CA . PRO A 1 89 ? 12.056 4.143 -2.517 1.00 89.75 89 PRO A CA 1
ATOM 696 C C . PRO A 1 89 ? 10.617 3.873 -2.966 1.00 89.75 89 PRO A C 1
ATOM 698 O O . PRO A 1 89 ? 9.977 2.982 -2.417 1.00 89.75 89 PRO A O 1
ATOM 701 N N . MET A 1 90 ? 10.117 4.596 -3.972 1.00 90.50 90 MET A N 1
ATOM 702 C CA . MET A 1 90 ? 8.700 4.605 -4.332 1.00 90.50 90 MET A CA 1
ATOM 703 C C . MET A 1 90 ? 8.086 3.233 -4.663 1.00 90.50 90 MET A C 1
ATOM 705 O O . MET A 1 90 ? 6.985 2.973 -4.180 1.00 90.50 90 MET A O 1
ATOM 709 N N . PRO A 1 91 ? 8.756 2.303 -5.374 1.00 88.56 91 PRO A N 1
ATOM 710 C CA . PRO A 1 91 ? 8.216 0.953 -5.528 1.00 88.56 91 PRO A CA 1
ATOM 711 C C . PRO A 1 91 ? 7.896 0.303 -4.173 1.00 88.56 91 PRO A C 1
ATOM 713 O O . PRO A 1 91 ? 6.845 -0.307 -4.004 1.00 88.56 91 PRO A O 1
ATOM 716 N N . ASN A 1 92 ? 8.761 0.497 -3.173 1.00 91.50 92 ASN A N 1
ATOM 717 C CA . ASN A 1 92 ? 8.548 -0.036 -1.829 1.00 91.50 92 ASN A CA 1
ATOM 718 C C . ASN A 1 92 ? 7.419 0.684 -1.092 1.00 91.50 92 ASN A C 1
ATOM 720 O O . ASN A 1 92 ? 6.746 0.038 -0.299 1.00 91.50 92 ASN A O 1
ATOM 724 N N . GLU A 1 93 ? 7.169 1.970 -1.352 1.00 95.25 93 GLU A N 1
ATOM 725 C CA . GLU A 1 93 ? 5.991 2.669 -0.818 1.00 95.25 93 GLU A CA 1
ATOM 726 C C . GLU A 1 93 ? 4.696 2.006 -1.310 1.00 95.25 93 GLU A C 1
ATOM 728 O O . GLU A 1 93 ? 3.833 1.663 -0.503 1.00 95.25 93 GLU A O 1
ATOM 733 N N . VAL A 1 94 ? 4.602 1.757 -2.623 1.00 93.38 94 VAL A N 1
ATOM 734 C CA . VAL A 1 94 ? 3.439 1.122 -3.266 1.00 93.38 94 VAL A CA 1
ATOM 735 C C . VAL A 1 94 ? 3.234 -0.298 -2.739 1.00 93.38 94 VAL A C 1
ATOM 737 O O . VAL A 1 94 ? 2.148 -0.627 -2.269 1.00 93.38 94 VAL A O 1
ATOM 740 N N . PHE A 1 95 ? 4.274 -1.137 -2.760 1.00 92.31 95 PHE A N 1
ATOM 741 C CA . PHE A 1 95 ? 4.148 -2.517 -2.283 1.00 92.31 95 PHE A CA 1
ATOM 742 C C . PHE A 1 95 ? 3.851 -2.582 -0.781 1.00 92.31 95 PHE A C 1
ATOM 744 O O . PHE A 1 95 ? 3.000 -3.363 -0.361 1.00 92.31 95 PHE A O 1
ATOM 751 N N . THR A 1 96 ? 4.486 -1.727 0.030 1.00 95.31 96 THR A N 1
ATOM 752 C CA . THR A 1 96 ? 4.229 -1.694 1.477 1.00 95.31 96 THR A CA 1
ATOM 753 C C . THR A 1 96 ? 2.795 -1.266 1.772 1.00 95.31 96 THR A C 1
ATOM 755 O O . THR A 1 96 ? 2.190 -1.856 2.657 1.00 95.31 96 THR A O 1
ATOM 758 N N . ALA A 1 97 ? 2.213 -0.313 1.032 1.00 97.25 97 ALA A N 1
ATOM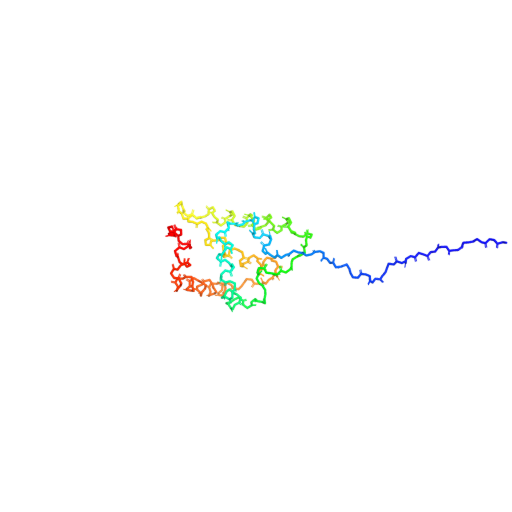 759 C CA . ALA A 1 97 ? 0.799 0.062 1.171 1.00 97.25 97 ALA A CA 1
ATOM 760 C C . ALA A 1 97 ? -0.145 -1.128 0.967 1.00 97.25 97 ALA A C 1
ATOM 762 O O . ALA A 1 97 ? -1.030 -1.380 1.781 1.00 97.25 97 ALA A O 1
ATOM 763 N N . ILE A 1 98 ? 0.080 -1.916 -0.080 1.00 95.62 98 ILE A N 1
ATOM 764 C CA . ILE A 1 98 ? -0.766 -3.078 -0.370 1.00 95.62 98 ILE A CA 1
ATOM 765 C C . ILE A 1 98 ? -0.614 -4.132 0.734 1.00 95.62 98 ILE A C 1
ATOM 767 O O . ILE A 1 98 ? -1.595 -4.589 1.318 1.00 95.62 98 ILE A O 1
ATOM 771 N N . GLU A 1 99 ? 0.625 -4.493 1.069 1.00 94.38 99 GLU A N 1
ATOM 772 C CA . GLU A 1 99 ? 0.902 -5.522 2.071 1.00 94.38 99 GLU A CA 1
ATOM 773 C C . GLU A 1 99 ? 0.481 -5.125 3.487 1.00 94.38 99 GLU A C 1
ATOM 775 O O . GLU A 1 99 ? 0.110 -5.987 4.284 1.00 94.38 99 GLU A O 1
ATOM 780 N N . PHE A 1 100 ? 0.561 -3.840 3.826 1.00 96.69 100 PHE A N 1
ATOM 781 C CA . PHE A 1 100 ? 0.183 -3.353 5.144 1.00 96.69 100 PHE A CA 1
ATOM 782 C C . PHE A 1 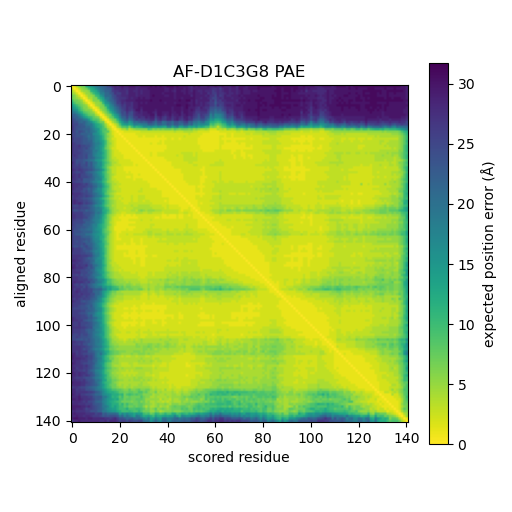100 ? -1.324 -3.484 5.365 1.00 96.69 100 PHE A C 1
ATOM 784 O O . PHE A 1 100 ? -1.737 -3.971 6.418 1.00 96.69 100 PHE A O 1
ATOM 791 N N . LEU A 1 101 ? -2.143 -3.149 4.361 1.00 96.88 101 LEU A N 1
ATOM 792 C CA . LEU A 1 101 ? -3.588 -3.360 4.440 1.00 96.88 101 LEU A CA 1
ATOM 793 C C . LEU A 1 101 ? -3.940 -4.843 4.624 1.00 96.88 101 LEU A C 1
ATOM 795 O O . LEU A 1 101 ? -4.748 -5.191 5.481 1.00 96.88 101 LEU A O 1
ATOM 799 N N . ILE A 1 102 ? -3.316 -5.720 3.842 1.00 93.69 102 ILE A N 1
ATOM 800 C CA . ILE A 1 102 ? -3.663 -7.146 3.802 1.00 93.69 102 ILE A CA 1
ATOM 801 C C . ILE A 1 102 ? -3.174 -7.876 5.055 1.00 93.69 102 ILE A C 1
ATOM 803 O O . ILE A 1 102 ? -3.936 -8.549 5.744 1.00 93.69 102 ILE A O 1
ATOM 807 N N . TYR A 1 103 ? -1.890 -7.746 5.376 1.00 93.50 103 TYR A N 1
ATOM 808 C CA . TYR A 1 103 ? -1.276 -8.580 6.408 1.00 93.50 103 TYR A CA 1
ATOM 809 C C . TYR A 1 103 ? -1.293 -7.931 7.786 1.00 93.50 103 TYR A C 1
ATOM 811 O O . TYR A 1 103 ? -1.361 -8.639 8.787 1.00 93.50 103 TYR A O 1
ATOM 819 N N . GLN A 1 104 ? -1.204 -6.601 7.855 1.00 93.19 104 GLN A N 1
ATOM 820 C CA . GLN A 1 104 ? -1.105 -5.901 9.134 1.00 93.19 104 GLN A CA 1
ATOM 821 C C . GLN A 1 104 ? -2.480 -5.494 9.659 1.00 93.19 104 GLN A C 1
ATOM 823 O O . GLN A 1 104 ? -2.788 -5.769 10.812 1.00 93.19 104 GLN A O 1
ATOM 828 N N . ILE A 1 105 ? -3.301 -4.880 8.805 1.00 94.12 105 ILE A N 1
ATOM 829 C CA . ILE A 1 105 ? -4.626 -4.380 9.186 1.00 94.12 105 ILE A CA 1
ATOM 830 C C . ILE A 1 105 ? -5.658 -5.514 9.173 1.00 94.12 105 ILE A C 1
ATOM 832 O O . ILE A 1 105 ? -6.324 -5.753 10.174 1.00 94.12 105 ILE A O 1
ATOM 836 N N . ARG A 1 106 ? -5.793 -6.247 8.058 1.00 93.25 106 ARG A N 1
ATOM 837 C CA . ARG A 1 106 ? -6.770 -7.351 7.952 1.00 93.25 106 ARG A CA 1
ATOM 838 C C . ARG A 1 106 ? -6.311 -8.642 8.628 1.00 93.25 106 ARG A C 1
ATOM 840 O O . ARG A 1 106 ? -7.110 -9.559 8.799 1.00 93.25 106 ARG A O 1
ATOM 847 N N . GLY A 1 107 ? -5.035 -8.722 9.008 1.00 91.88 107 GLY A N 1
ATOM 848 C CA . GLY A 1 107 ? -4.471 -9.881 9.697 1.00 91.88 107 GLY A CA 1
ATOM 849 C C . GLY A 1 107 ? -4.422 -11.147 8.839 1.00 91.88 107 GLY A C 1
ATOM 850 O O . GLY A 1 107 ? -4.409 -12.253 9.384 1.00 91.88 107 GLY A O 1
ATOM 851 N N . GLU A 1 108 ? -4.415 -11.023 7.507 1.00 91.25 108 GLU A N 1
ATOM 852 C CA . GLU A 1 108 ? -4.318 -12.192 6.639 1.00 91.25 108 GLU A CA 1
ATOM 853 C C . GLU A 1 108 ? -2.961 -12.899 6.815 1.00 91.25 108 GLU A C 1
ATOM 855 O O . GLU A 1 108 ? -1.917 -12.253 6.959 1.00 91.25 108 GLU A O 1
ATOM 860 N N . PRO A 1 109 ? -2.925 -14.242 6.785 1.00 90.00 109 PRO A N 1
ATOM 861 C CA . PRO A 1 109 ? -1.679 -14.973 6.936 1.00 90.00 109 PRO A CA 1
ATOM 862 C C . PRO A 1 109 ? -0.782 -14.794 5.706 1.00 90.00 109 PRO A C 1
ATOM 864 O O . PRO A 1 109 ? -1.195 -15.034 4.569 1.00 90.00 109 PRO A O 1
ATOM 867 N N . ILE A 1 110 ? 0.493 -14.478 5.938 1.00 89.25 110 ILE A N 1
ATOM 868 C CA . ILE A 1 110 ? 1.485 -14.376 4.865 1.00 89.25 110 ILE A CA 1
ATOM 869 C C . ILE A 1 110 ? 1.766 -15.771 4.298 1.00 89.25 110 ILE A C 1
ATOM 871 O O . ILE A 1 110 ? 2.376 -16.626 4.943 1.00 89.25 110 ILE A O 1
ATOM 875 N N . ARG A 1 111 ? 1.367 -15.989 3.045 1.00 91.81 111 ARG A N 1
ATOM 876 C CA . ARG A 1 111 ? 1.724 -17.177 2.262 1.00 91.81 111 ARG A CA 1
ATOM 877 C C . ARG A 1 111 ? 2.819 -16.795 1.275 1.00 91.81 111 ARG A C 1
ATOM 879 O O . ARG A 1 111 ? 2.516 -16.270 0.211 1.00 91.81 111 ARG A O 1
ATOM 886 N N . LEU A 1 112 ? 4.081 -17.067 1.618 1.00 88.69 112 LEU A N 1
ATOM 887 C CA . LEU A 1 112 ? 5.248 -16.561 0.878 1.00 88.69 112 LEU A CA 1
ATOM 888 C C . LEU A 1 112 ? 5.177 -16.816 -0.637 1.00 88.69 112 LEU A C 1
ATOM 890 O O . LEU A 1 112 ? 5.400 -15.898 -1.415 1.00 88.69 112 LEU A O 1
ATOM 894 N N . GLY A 1 113 ? 4.813 -18.032 -1.060 1.00 92.88 113 GLY A N 1
ATOM 895 C CA . GLY A 1 113 ? 4.687 -18.353 -2.487 1.00 92.88 113 GLY A CA 1
ATOM 896 C C . GLY A 1 113 ? 3.621 -17.520 -3.208 1.00 92.88 113 GLY A C 1
ATOM 897 O O . GLY A 1 113 ? 3.848 -17.073 -4.326 1.00 92.88 113 GLY A O 1
ATOM 898 N N . LEU A 1 114 ? 2.489 -17.251 -2.551 1.00 91.81 114 LEU A N 1
ATOM 899 C CA . LEU A 1 114 ? 1.428 -16.402 -3.098 1.00 91.81 114 LEU A CA 1
ATOM 900 C C . LEU A 1 114 ? 1.841 -14.926 -3.110 1.00 91.81 114 LEU A C 1
ATOM 902 O O . LEU A 1 114 ? 1.573 -14.229 -4.080 1.00 91.81 114 LEU A O 1
ATOM 906 N N . ALA A 1 115 ? 2.510 -14.456 -2.054 1.00 88.94 115 ALA A N 1
ATOM 907 C CA . ALA A 1 115 ? 3.019 -13.089 -1.984 1.00 88.94 115 ALA A CA 1
ATOM 908 C C . ALA A 1 115 ? 4.019 -12.806 -3.119 1.00 88.94 115 ALA A C 1
ATOM 910 O O . ALA A 1 115 ? 3.921 -11.771 -3.771 1.00 88.94 115 ALA A O 1
ATOM 911 N N . ILE A 1 116 ? 4.921 -13.755 -3.404 1.00 89.06 116 ILE A N 1
ATOM 912 C CA . ILE A 1 116 ? 5.860 -13.667 -4.531 1.00 89.06 116 ILE A CA 1
ATOM 913 C C . ILE A 1 116 ? 5.108 -13.655 -5.865 1.00 89.06 116 ILE A C 1
ATOM 915 O O . ILE A 1 116 ? 5.345 -12.761 -6.669 1.00 89.06 116 ILE A O 1
ATOM 919 N N . ALA A 1 117 ? 4.171 -14.584 -6.083 1.00 92.44 117 ALA A N 1
ATOM 920 C CA . ALA A 1 117 ? 3.409 -14.644 -7.332 1.00 92.44 117 ALA A CA 1
ATOM 921 C C . ALA A 1 117 ? 2.639 -13.338 -7.608 1.00 92.44 117 ALA A C 1
ATOM 923 O O . ALA A 1 117 ? 2.714 -12.791 -8.706 1.00 92.44 117 ALA A O 1
ATOM 924 N N . ARG A 1 118 ? 1.973 -12.783 -6.586 1.00 92.88 118 ARG A N 1
ATOM 925 C CA . ARG A 1 118 ? 1.266 -11.496 -6.680 1.00 92.88 118 ARG A CA 1
ATOM 926 C C . ARG A 1 118 ? 2.217 -10.334 -6.976 1.00 92.88 118 ARG A C 1
ATOM 928 O O . ARG A 1 118 ? 1.882 -9.451 -7.760 1.00 92.88 118 ARG A O 1
ATOM 935 N N . LEU A 1 119 ? 3.413 -10.339 -6.384 1.00 89.38 119 LEU A N 1
ATOM 936 C CA . LEU A 1 119 ? 4.438 -9.328 -6.645 1.00 89.38 119 LEU A CA 1
ATOM 937 C C . LEU A 1 119 ? 4.963 -9.399 -8.087 1.00 89.38 119 LEU A C 1
ATOM 939 O O . LEU A 1 119 ? 5.186 -8.361 -8.716 1.00 89.38 119 LEU A O 1
ATOM 943 N N . GLU A 1 120 ? 5.170 -10.607 -8.610 1.00 90.56 120 GLU A N 1
ATOM 944 C CA . GLU A 1 120 ? 5.595 -10.839 -9.992 1.00 90.56 120 GLU A CA 1
ATOM 945 C C . GLU A 1 120 ? 4.531 -10.373 -10.989 1.00 90.56 120 GLU A C 1
ATOM 947 O O . GLU A 1 120 ? 4.859 -9.654 -11.935 1.00 90.56 120 GLU A O 1
ATOM 952 N N . GLU A 1 121 ? 3.265 -10.711 -10.740 1.00 93.19 121 GLU A N 1
ATOM 953 C CA . GLU A 1 121 ? 2.125 -10.284 -11.553 1.00 93.19 121 GLU A CA 1
ATOM 954 C C . GLU A 1 121 ? 1.970 -8.759 -11.540 1.00 93.19 121 GLU A C 1
ATOM 956 O O . GLU A 1 121 ? 1.933 -8.122 -12.592 1.00 93.19 121 GLU A O 1
ATOM 961 N N . LEU A 1 122 ? 2.022 -8.136 -10.360 1.00 90.25 122 LEU A N 1
ATOM 962 C CA . LEU A 1 122 ? 1.953 -6.682 -10.240 1.00 90.25 122 LEU A CA 1
ATOM 963 C C . LEU A 1 122 ? 3.137 -5.994 -10.941 1.00 90.25 122 LEU A C 1
ATOM 965 O O . LEU A 1 122 ? 2.979 -4.966 -11.601 1.00 90.25 122 LEU A O 1
ATOM 969 N N . SER A 1 123 ? 4.332 -6.581 -10.849 1.00 88.06 123 SER A N 1
ATOM 970 C CA . SER A 1 123 ? 5.515 -6.092 -11.564 1.00 88.06 123 SER A CA 1
ATOM 971 C C . SER A 1 123 ? 5.374 -6.212 -13.082 1.00 88.06 123 SER A C 1
ATOM 973 O O . SER A 1 123 ? 5.916 -5.374 -13.808 1.00 88.06 123 SER A O 1
ATOM 975 N N . TYR A 1 124 ? 4.697 -7.251 -13.573 1.00 90.62 124 TYR A N 1
ATOM 976 C CA . TYR A 1 124 ? 4.403 -7.425 -14.991 1.00 90.62 124 TYR A CA 1
ATOM 977 C C . TYR A 1 124 ? 3.445 -6.337 -15.487 1.00 90.62 124 TYR A C 1
ATOM 979 O O . TYR A 1 124 ? 3.765 -5.662 -16.465 1.00 90.62 124 TYR A O 1
ATOM 987 N N . GLU A 1 125 ? 2.359 -6.081 -14.759 1.00 89.69 125 GLU A N 1
ATOM 988 C CA . GLU A 1 125 ? 1.381 -5.032 -15.083 1.00 89.69 125 GLU A CA 1
ATOM 989 C C . GLU A 1 125 ? 2.024 -3.636 -15.138 1.00 89.69 125 GLU A C 1
ATOM 991 O O . GLU A 1 125 ? 1.835 -2.886 -16.096 1.00 89.69 125 GLU A O 1
ATOM 996 N N . ILE A 1 126 ? 2.895 -3.309 -14.175 1.00 86.19 126 ILE A N 1
ATOM 997 C CA . ILE A 1 126 ? 3.652 -2.043 -14.183 1.00 86.19 126 ILE A CA 1
ATOM 998 C C . ILE A 1 126 ? 4.547 -1.928 -15.420 1.00 86.19 126 ILE A C 1
ATOM 1000 O O . ILE A 1 126 ? 4.684 -0.844 -15.980 1.00 86.19 126 ILE A O 1
ATOM 1004 N N . LYS A 1 127 ? 5.208 -3.018 -15.828 1.00 85.62 127 LYS A N 1
ATOM 1005 C CA . LYS A 1 127 ? 6.101 -3.022 -16.999 1.00 85.62 127 LYS A CA 1
ATOM 1006 C C . LYS A 1 127 ? 5.330 -2.967 -18.316 1.00 85.62 127 LYS A C 1
ATOM 1008 O O . LYS A 1 127 ? 5.860 -2.434 -19.288 1.00 85.62 127 LYS A O 1
ATOM 1013 N N . ALA A 1 128 ? 4.123 -3.529 -18.351 1.00 88.06 128 ALA A N 1
ATOM 1014 C CA . ALA A 1 128 ? 3.258 -3.533 -19.523 1.00 88.06 128 ALA A CA 1
ATOM 1015 C C . ALA A 1 128 ? 2.703 -2.134 -19.845 1.00 88.06 128 ALA A C 1
ATOM 1017 O O . ALA A 1 128 ? 2.413 -1.851 -21.007 1.00 88.06 128 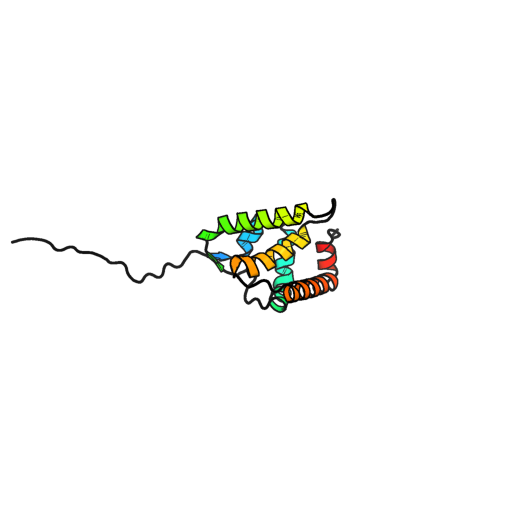ALA A O 1
ATOM 1018 N N . AS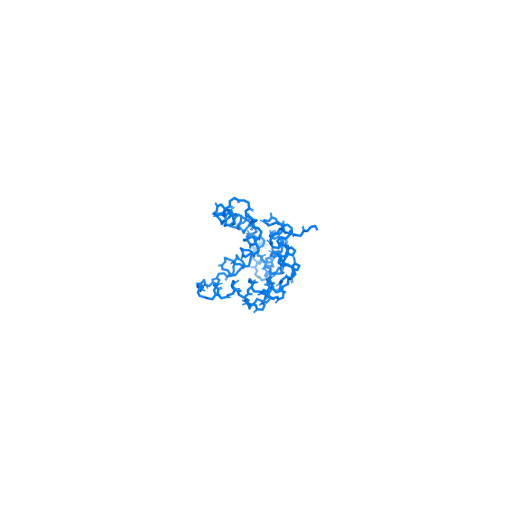P A 1 129 ? 2.617 -1.248 -18.850 1.00 85.19 129 ASP A N 1
ATOM 1019 C CA . ASP A 1 129 ? 2.215 0.150 -19.001 1.00 85.19 129 ASP A CA 1
ATOM 1020 C C . ASP A 1 129 ? 3.448 1.083 -19.017 1.00 85.19 129 ASP A C 1
ATOM 1022 O O . ASP A 1 129 ? 4.048 1.355 -17.972 1.00 85.19 129 ASP A O 1
ATOM 1026 N N . PRO A 1 130 ? 3.846 1.632 -20.183 1.00 82.69 130 PRO A N 1
ATOM 1027 C CA . PRO A 1 130 ? 5.053 2.451 -20.297 1.00 82.69 130 PRO A CA 1
ATOM 1028 C C . PRO A 1 130 ? 5.039 3.700 -19.413 1.00 82.69 130 PRO A C 1
ATOM 1030 O O . PRO A 1 130 ? 6.095 4.142 -18.958 1.00 82.69 130 PRO A O 1
ATOM 1033 N N . THR A 1 131 ? 3.860 4.277 -19.160 1.00 83.00 131 THR A N 1
ATOM 1034 C CA . THR A 1 131 ? 3.723 5.462 -18.311 1.00 83.00 131 THR A CA 1
ATOM 1035 C C . THR A 1 131 ? 3.938 5.095 -16.849 1.00 83.00 131 THR A C 1
ATOM 1037 O O . THR A 1 131 ? 4.704 5.771 -16.163 1.00 83.00 131 THR A O 1
ATOM 1040 N N . LEU A 1 132 ? 3.319 4.010 -16.371 1.00 80.56 132 LEU A N 1
ATOM 1041 C CA . LEU A 1 132 ? 3.560 3.508 -15.015 1.00 80.56 132 LEU A CA 1
ATOM 1042 C C . LEU A 1 132 ? 5.018 3.094 -14.832 1.00 80.56 132 LEU A C 1
ATOM 1044 O O . LEU A 1 132 ? 5.637 3.467 -13.839 1.00 80.56 132 LEU A O 1
ATOM 1048 N N . HIS A 1 133 ? 5.606 2.408 -15.810 1.00 79.94 133 HIS A N 1
ATOM 1049 C CA . HIS A 1 133 ? 7.006 2.009 -15.751 1.00 79.94 133 HIS A CA 1
ATOM 1050 C C . HIS A 1 133 ? 7.958 3.211 -15.634 1.00 79.94 133 HIS A C 1
ATOM 1052 O O . HIS A 1 133 ? 8.898 3.194 -14.835 1.00 79.94 133 HIS A O 1
ATOM 1058 N N . GLN A 1 134 ? 7.715 4.283 -16.394 1.00 79.75 134 GLN A N 1
ATOM 1059 C CA . GLN A 1 134 ? 8.510 5.512 -16.306 1.00 79.75 134 GLN A CA 1
ATOM 1060 C C . GLN A 1 134 ? 8.348 6.215 -14.957 1.00 79.75 134 GLN A C 1
ATOM 1062 O O . GLN A 1 134 ? 9.346 6.650 -14.381 1.00 79.75 134 GLN A O 1
ATOM 1067 N N . LEU A 1 135 ? 7.124 6.279 -14.429 1.00 76.62 135 LEU A N 1
ATOM 1068 C CA . LEU A 1 135 ? 6.855 6.842 -13.106 1.00 76.62 135 LEU A CA 1
ATOM 1069 C C . LEU A 1 135 ? 7.588 6.044 -12.021 1.00 76.62 135 LEU A C 1
ATOM 1071 O O . LEU A 1 135 ? 8.361 6.620 -11.258 1.00 76.62 135 LEU A O 1
ATOM 1075 N N . VAL A 1 136 ? 7.427 4.716 -12.017 1.00 75.12 136 VAL A N 1
ATOM 1076 C CA . VAL A 1 136 ? 8.050 3.775 -11.065 1.00 75.12 136 VAL A CA 1
ATOM 1077 C C . VAL A 1 136 ? 9.579 3.851 -11.084 1.00 75.12 136 VAL A C 1
ATOM 1079 O O . VAL A 1 136 ? 10.221 3.794 -10.036 1.00 75.12 136 VAL A O 1
ATOM 1082 N N . THR A 1 137 ? 10.176 4.043 -12.261 1.00 74.06 137 THR A N 1
ATOM 1083 C CA . THR A 1 137 ? 11.636 4.151 -12.421 1.00 74.06 137 THR A CA 1
ATOM 1084 C C . THR A 1 137 ? 12.188 5.565 -12.221 1.00 74.06 137 THR A C 1
ATOM 1086 O O . THR A 1 137 ? 13.399 5.752 -12.332 1.00 74.06 137 THR A O 1
ATOM 1089 N N . GLY A 1 138 ? 11.342 6.558 -11.919 1.00 64.06 138 GLY A N 1
ATOM 1090 C CA . GLY A 1 138 ? 11.770 7.951 -11.748 1.00 64.06 138 GLY A CA 1
ATOM 1091 C C . GLY A 1 138 ? 12.280 8.597 -13.041 1.00 64.06 138 GLY A C 1
ATOM 1092 O O . GLY A 1 138 ? 13.105 9.503 -12.991 1.00 64.06 138 GLY A O 1
ATOM 1093 N N . ARG A 1 139 ? 11.826 8.102 -14.200 1.00 59.44 139 ARG A N 1
ATOM 1094 C CA . ARG A 1 139 ? 12.179 8.596 -15.545 1.00 59.44 139 ARG A CA 1
ATOM 1095 C C . ARG A 1 139 ? 11.062 9.410 -16.201 1.00 59.44 139 ARG A C 1
ATOM 1097 O O . ARG A 1 139 ? 11.153 9.707 -17.390 1.00 59.44 139 ARG A O 1
ATOM 1104 N N . ALA A 1 140 ? 9.999 9.724 -15.465 1.00 56.50 140 ALA A N 1
ATOM 1105 C CA . ALA A 1 140 ? 8.987 10.662 -15.929 1.00 56.50 140 ALA A CA 1
ATOM 1106 C C . ALA A 1 140 ? 9.622 12.063 -15.992 1.00 56.50 140 ALA A C 1
ATOM 1108 O O . ALA A 1 140 ? 9.978 12.617 -14.954 1.00 56.50 140 ALA A O 1
ATOM 1109 N N . ASN A 1 141 ? 9.844 12.553 -17.215 1.00 38.50 141 ASN A N 1
ATOM 1110 C CA . ASN A 1 141 ? 10.352 13.899 -17.502 1.00 38.50 141 ASN A CA 1
ATOM 1111 C C . ASN A 1 141 ? 9.312 14.973 -17.184 1.00 38.50 141 ASN A C 1
ATOM 1113 O O . ASN A 1 141 ? 8.126 14.739 -17.512 1.00 38.50 141 ASN A O 1
#

Radius of gyration: 21.18 Å; Cα contacts (8 Å, |Δi|>4): 104; chains: 1; bounding box: 67×32×73 Å

Foldseek 3Di:
DDDDDDDDDPDDDPPPPQDWDFLLVLLVVQADPLLSVLCVVCVVVLCVLVVNPDQRRDIDGPVCSVVLNVVLNVVLVVVVVPDDPPFDSSVVSNLSSSCCVQCVVVVHDDDPVSSVVSVVSVVVVCVVDPVSVCSNRVNPD

Organism: Sphaerobacter thermophilus (strain ATCC 49802 / DSM 20745 / KCCM 41009 / NCIMB 13125 / S 6022) (NCBI:txid479434)